Protein AF-B4INC6-F1 (afdb_monomer_lite)

Structure (mmCIF, N/CA/C/O backbone):
data_AF-B4INC6-F1
#
_entry.id   AF-B4INC6-F1
#
loop_
_atom_site.group_PDB
_atom_site.id
_atom_site.type_symbol
_atom_site.label_atom_id
_atom_site.label_alt_id
_atom_site.label_comp_id
_atom_site.label_asym_id
_atom_site.label_entity_id
_atom_site.label_seq_id
_atom_site.pdbx_PDB_ins_code
_atom_site.Cartn_x
_atom_site.Cartn_y
_atom_site.Cartn_z
_atom_site.occupancy
_atom_site.B_iso_or_equiv
_atom_site.auth_seq_id
_atom_site.auth_comp_id
_atom_site.auth_asym_id
_atom_site.auth_atom_id
_atom_site.pdbx_PDB_model_num
ATOM 1 N N . CYS A 1 1 ? 20.886 33.673 -67.439 1.00 58.91 1 CYS A N 1
ATOM 2 C CA . CYS A 1 1 ? 21.277 33.627 -66.012 1.00 58.91 1 CYS A CA 1
ATOM 3 C C . CYS A 1 1 ? 20.448 32.618 -65.211 1.00 58.91 1 CYS A C 1
ATOM 5 O O . CYS A 1 1 ? 21.053 31.778 -64.566 1.00 58.91 1 CYS A O 1
ATOM 7 N N . SER A 1 2 ? 19.120 32.575 -65.378 1.00 68.56 2 SER A N 1
ATOM 8 C CA . SER A 1 2 ? 18.199 31.688 -64.634 1.00 68.56 2 SER A CA 1
ATOM 9 C C . SER A 1 2 ? 18.544 30.181 -64.602 1.00 68.56 2 SER A C 1
ATOM 11 O O . SER A 1 2 ? 18.491 29.571 -63.541 1.00 68.56 2 SER A O 1
ATOM 13 N N . ASN A 1 3 ? 18.991 29.566 -65.707 1.00 75.12 3 ASN A N 1
ATOM 14 C CA . ASN A 1 3 ? 19.338 28.129 -65.701 1.00 75.12 3 ASN A CA 1
ATOM 15 C C . ASN A 1 3 ? 20.526 27.775 -64.790 1.00 75.12 3 ASN A C 1
ATOM 17 O O . ASN A 1 3 ? 20.524 26.707 -64.193 1.00 75.12 3 ASN A O 1
ATOM 21 N N . LYS A 1 4 ? 21.521 28.665 -64.657 1.00 85.75 4 LYS A N 1
ATOM 22 C CA . LYS A 1 4 ? 22.684 28.435 -63.778 1.00 85.75 4 LYS A CA 1
ATOM 23 C C . LYS A 1 4 ? 22.313 28.561 -62.297 1.00 85.75 4 LYS A C 1
ATOM 25 O O . LYS A 1 4 ? 22.872 27.871 -61.451 1.00 85.75 4 LYS A O 1
ATOM 30 N N . GLU A 1 5 ? 21.363 29.439 -61.989 1.00 88.06 5 GLU A N 1
ATOM 31 C CA . GLU A 1 5 ? 20.831 29.622 -60.635 1.00 88.06 5 GLU A CA 1
ATOM 32 C C . GLU A 1 5 ? 19.992 28.409 -60.209 1.00 88.06 5 GLU A C 1
ATOM 34 O O . GLU A 1 5 ? 20.146 27.918 -59.093 1.00 88.06 5 GLU A O 1
ATOM 39 N N . LEU A 1 6 ? 19.175 27.866 -61.119 1.00 85.38 6 LEU A N 1
ATOM 40 C CA . LEU A 1 6 ? 18.397 26.648 -60.874 1.00 85.38 6 LEU A CA 1
ATOM 41 C C . LEU A 1 6 ? 19.292 25.424 -60.640 1.00 85.38 6 LEU A C 1
ATOM 43 O O . LEU A 1 6 ? 19.048 24.671 -59.701 1.00 85.38 6 LEU A O 1
ATOM 47 N N . THR A 1 7 ? 20.348 25.237 -61.440 1.00 88.19 7 THR A N 1
ATOM 48 C CA . THR A 1 7 ? 21.293 24.124 -61.242 1.00 88.19 7 THR A CA 1
ATOM 49 C C . THR A 1 7 ? 22.042 24.240 -59.918 1.00 88.19 7 THR A C 1
ATOM 51 O O . THR A 1 7 ? 22.143 23.253 -59.196 1.00 88.19 7 THR A O 1
ATOM 54 N N . SER A 1 8 ? 22.477 25.450 -59.550 1.00 91.88 8 SER A N 1
ATOM 55 C CA . SER A 1 8 ? 23.125 25.710 -58.257 1.00 91.88 8 SER A CA 1
ATOM 56 C C . SER A 1 8 ? 22.198 25.372 -57.081 1.00 91.88 8 SER A C 1
ATOM 58 O O . SER A 1 8 ? 22.602 24.706 -56.129 1.00 91.88 8 SER A O 1
ATOM 60 N N . LYS A 1 9 ? 20.910 25.733 -57.177 1.00 92.19 9 LYS A N 1
ATOM 61 C CA . LYS A 1 9 ? 19.930 25.411 -56.131 1.00 92.19 9 LYS A CA 1
ATOM 62 C C . LYS A 1 9 ? 19.644 23.912 -56.023 1.00 92.19 9 LYS A C 1
ATOM 64 O O . LYS A 1 9 ? 19.460 23.405 -54.918 1.00 92.19 9 LYS A O 1
ATOM 69 N N . ILE A 1 10 ? 19.624 23.194 -57.147 1.00 90.38 10 ILE A N 1
ATOM 70 C CA . ILE A 1 10 ? 19.482 21.731 -57.170 1.00 90.38 10 ILE A CA 1
ATOM 71 C C . ILE A 1 10 ? 20.681 21.063 -56.488 1.00 90.38 10 ILE A C 1
ATOM 73 O O . ILE A 1 10 ? 20.496 20.139 -55.698 1.00 90.38 10 ILE A O 1
ATOM 77 N N . GLU A 1 11 ? 21.900 21.529 -56.758 1.00 92.50 11 GLU A N 1
ATOM 78 C CA . GLU A 1 11 ? 23.115 21.019 -56.113 1.00 92.50 11 GLU A CA 1
ATOM 79 C C . GLU A 1 11 ? 23.108 21.276 -54.603 1.00 92.50 11 GLU A C 1
ATOM 81 O O . GLU A 1 11 ? 23.359 20.352 -53.832 1.00 92.50 11 GLU A O 1
ATOM 86 N N . GLU A 1 12 ? 22.729 22.480 -54.172 1.00 92.88 12 GLU A N 1
ATOM 87 C CA . GLU A 1 12 ? 22.600 22.831 -52.753 1.00 92.88 12 GLU A CA 1
ATOM 88 C C . GLU A 1 12 ? 21.587 21.925 -52.030 1.00 92.88 12 GLU A C 1
ATOM 90 O O . GLU A 1 12 ? 21.908 21.321 -51.005 1.00 92.88 12 GLU A O 1
ATOM 95 N N . ILE A 1 13 ? 20.394 21.740 -52.609 1.00 91.06 13 ILE A N 1
ATOM 96 C CA . ILE A 1 13 ? 19.353 20.855 -52.062 1.00 91.06 13 ILE A CA 1
ATOM 97 C C . ILE A 1 13 ? 19.823 19.396 -52.034 1.00 91.06 13 ILE A C 1
ATOM 99 O O . ILE A 1 13 ? 19.497 18.655 -51.106 1.00 91.06 13 ILE A O 1
ATOM 103 N N . ASN A 1 14 ? 20.584 18.949 -53.033 1.00 92.69 14 ASN A N 1
ATOM 104 C CA . ASN A 1 14 ? 21.133 17.595 -53.046 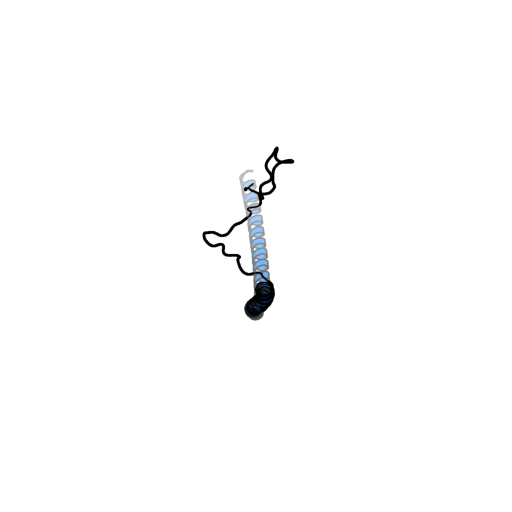1.00 92.69 14 ASN A CA 1
ATOM 105 C C . ASN A 1 14 ? 22.169 17.401 -51.933 1.00 92.69 14 ASN A C 1
ATOM 107 O O . ASN A 1 14 ? 22.128 16.386 -51.235 1.00 92.69 14 ASN A O 1
ATOM 111 N N . VAL A 1 15 ? 23.049 18.379 -51.710 1.00 94.75 15 VAL A N 1
ATOM 112 C CA . VAL A 1 15 ? 24.023 18.353 -50.610 1.00 94.75 15 VAL A CA 1
ATOM 113 C C . VAL A 1 15 ? 23.311 18.338 -49.256 1.00 94.75 15 VAL A C 1
ATOM 115 O O . VAL A 1 15 ? 23.629 17.504 -48.403 1.00 94.75 15 VAL A O 1
ATOM 118 N N . GLU A 1 16 ? 22.290 19.170 -49.070 1.00 93.94 16 GLU A N 1
ATOM 119 C CA . GLU A 1 16 ? 21.482 19.174 -47.848 1.00 93.94 16 GLU A CA 1
ATOM 120 C C . GLU A 1 16 ? 20.772 17.826 -47.641 1.00 93.94 16 GLU A C 1
ATOM 122 O O . GLU A 1 16 ? 20.857 17.233 -46.566 1.00 93.94 16 GLU A O 1
ATOM 127 N N . ASN A 1 17 ? 20.173 17.257 -48.690 1.00 92.00 17 ASN A N 1
ATOM 128 C CA . ASN A 1 17 ? 19.540 15.938 -48.631 1.00 92.00 17 ASN A CA 1
ATOM 129 C C . ASN A 1 17 ? 20.525 14.819 -48.274 1.00 92.00 17 ASN A C 1
ATOM 131 O O . ASN A 1 17 ? 20.181 13.911 -47.511 1.00 92.00 17 ASN A O 1
ATOM 135 N N . THR A 1 18 ? 21.749 14.852 -48.806 1.00 92.38 18 THR A N 1
ATOM 136 C CA . THR A 1 18 ? 22.782 13.882 -48.411 1.00 92.38 18 THR A CA 1
ATOM 137 C C . THR A 1 18 ? 23.169 14.055 -46.945 1.00 92.38 18 THR A C 1
ATOM 139 O O . THR A 1 18 ? 23.247 13.065 -46.216 1.00 92.38 18 THR A O 1
ATOM 142 N N . SER A 1 19 ? 23.300 15.296 -46.478 1.00 93.31 19 SER A N 1
ATOM 143 C CA . SER A 1 19 ? 23.628 15.618 -45.087 1.00 93.31 19 SER A CA 1
ATOM 144 C C . SER A 1 19 ? 22.537 15.122 -44.134 1.00 93.31 19 SER A C 1
ATOM 146 O O . SER A 1 19 ? 22.829 14.336 -43.229 1.00 93.31 19 SER A O 1
ATOM 148 N N . LEU A 1 20 ? 21.268 15.428 -44.415 1.00 94.06 20 LEU A N 1
ATOM 149 C CA . LEU A 1 20 ? 20.111 14.953 -43.649 1.00 94.06 20 LEU A CA 1
ATOM 150 C C . LEU A 1 20 ? 20.024 13.421 -43.601 1.00 94.06 20 LEU A C 1
ATOM 152 O O . LEU A 1 20 ? 19.730 12.844 -42.553 1.00 94.06 20 LEU A O 1
ATOM 156 N N . ARG A 1 21 ? 20.338 12.729 -44.705 1.00 94.12 21 ARG A N 1
ATOM 157 C CA . ARG A 1 21 ? 20.411 11.257 -44.726 1.00 94.12 21 ARG A CA 1
ATOM 158 C C . ARG A 1 21 ? 21.496 10.728 -43.790 1.00 94.12 21 ARG A C 1
ATOM 160 O O . ARG A 1 21 ? 21.246 9.763 -43.068 1.00 94.12 21 ARG A O 1
ATOM 167 N N . THR A 1 22 ? 22.680 11.345 -43.767 1.00 94.69 22 THR A N 1
ATOM 168 C CA . THR A 1 22 ? 23.755 10.921 -42.851 1.00 94.69 22 THR A CA 1
ATOM 169 C C . THR A 1 22 ? 23.395 11.168 -41.389 1.00 94.69 22 THR A C 1
ATOM 171 O O . THR A 1 22 ? 23.660 10.319 -40.537 1.00 94.69 22 THR A O 1
ATOM 174 N N . GLU A 1 23 ? 22.736 12.285 -41.082 1.00 94.75 23 GLU A N 1
ATOM 175 C CA . GLU A 1 23 ? 22.252 12.567 -39.734 1.00 94.75 23 GLU A CA 1
ATOM 176 C C . GLU A 1 23 ? 21.185 11.565 -39.306 1.00 94.75 23 GLU A C 1
ATOM 178 O O . GLU A 1 23 ? 21.303 10.980 -38.230 1.00 94.75 23 GLU A O 1
ATOM 183 N N . ALA A 1 24 ? 20.197 11.278 -40.156 1.00 93.38 24 ALA A N 1
ATOM 184 C CA . ALA A 1 24 ? 19.174 10.271 -39.878 1.00 93.38 24 ALA A CA 1
ATOM 185 C C . ALA A 1 24 ? 19.783 8.892 -39.558 1.00 93.38 24 ALA A C 1
ATOM 187 O O . ALA A 1 24 ? 19.305 8.192 -38.660 1.00 93.38 24 ALA A O 1
ATOM 188 N N . ILE A 1 25 ? 20.873 8.514 -40.237 1.00 96.31 25 ILE A N 1
ATOM 189 C CA . ILE A 1 25 ? 21.627 7.290 -39.933 1.00 96.31 25 ILE A CA 1
ATOM 190 C C . ILE A 1 25 ? 22.264 7.368 -38.538 1.00 96.31 25 ILE A C 1
ATOM 192 O O . ILE A 1 25 ? 22.127 6.420 -37.763 1.00 96.31 25 ILE A O 1
ATOM 196 N N . LYS A 1 26 ? 22.897 8.491 -38.172 1.00 97.19 26 LYS A N 1
ATOM 197 C CA . LYS A 1 26 ? 23.489 8.690 -36.833 1.00 97.19 26 LYS A CA 1
ATOM 198 C C . LYS A 1 26 ? 22.434 8.627 -35.727 1.00 97.19 26 LYS A C 1
ATOM 200 O O . LYS A 1 26 ? 22.641 7.950 -34.718 1.00 97.19 26 LYS A O 1
ATOM 205 N N . TRP A 1 27 ? 21.287 9.282 -35.919 1.00 95.81 27 TRP A N 1
ATOM 206 C CA . TRP A 1 27 ? 20.164 9.232 -34.979 1.00 95.81 27 TRP A CA 1
ATOM 207 C C . TRP A 1 27 ? 19.651 7.802 -34.797 1.00 95.81 27 TRP A C 1
ATOM 209 O O . TRP A 1 27 ? 19.462 7.354 -33.665 1.00 95.81 27 TRP A O 1
ATOM 219 N N . ARG A 1 28 ? 19.514 7.048 -35.895 1.00 95.81 28 ARG A N 1
ATOM 220 C CA . ARG A 1 28 ? 19.105 5.638 -35.861 1.00 95.81 28 ARG A CA 1
ATOM 221 C C . ARG A 1 28 ? 20.119 4.756 -35.128 1.00 95.81 28 ARG A C 1
ATOM 223 O O . ARG A 1 28 ? 19.730 3.960 -34.280 1.00 95.81 28 ARG A O 1
ATOM 230 N N . GLN A 1 29 ? 21.410 4.915 -35.407 1.00 94.25 29 GLN A N 1
ATOM 231 C CA . GLN A 1 29 ? 22.474 4.173 -34.720 1.00 94.25 29 GLN A CA 1
ATOM 232 C C . GLN A 1 29 ? 22.482 4.456 -33.214 1.00 94.25 29 GLN A C 1
ATOM 234 O O . GLN A 1 29 ? 22.574 3.527 -32.412 1.00 94.25 29 GLN A O 1
ATOM 239 N N . ARG A 1 30 ? 22.3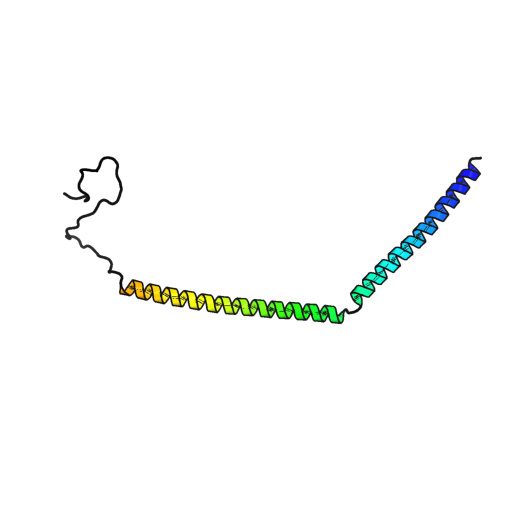21 5.725 -32.816 1.00 95.12 30 ARG A N 1
ATOM 240 C CA . ARG A 1 30 ? 22.241 6.118 -31.405 1.00 95.12 30 ARG A CA 1
ATOM 241 C C . ARG A 1 30 ? 21.023 5.511 -30.709 1.00 95.12 30 ARG A C 1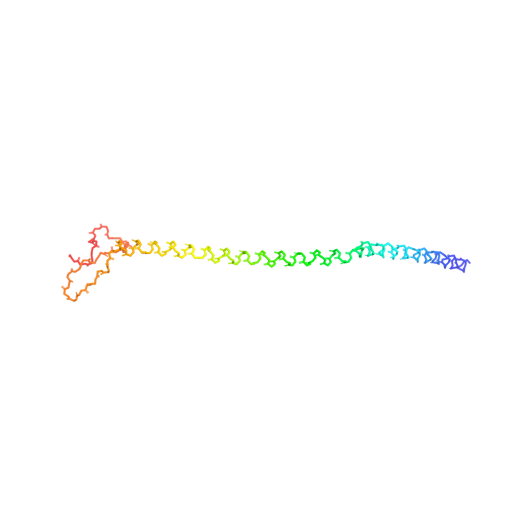
ATOM 243 O O . ARG A 1 30 ? 21.158 5.021 -29.591 1.00 95.12 30 ARG A O 1
ATOM 250 N N . ALA A 1 31 ? 19.861 5.521 -31.360 1.00 90.50 31 ALA A N 1
ATOM 251 C CA . ALA A 1 31 ? 18.648 4.903 -30.830 1.00 90.50 31 ALA A CA 1
ATOM 252 C C . ALA A 1 31 ? 18.831 3.391 -30.624 1.00 90.50 31 ALA A C 1
ATOM 254 O O . ALA A 1 31 ? 18.570 2.886 -29.533 1.00 90.50 31 ALA A O 1
ATOM 255 N N . ASN A 1 32 ? 19.374 2.691 -31.623 1.00 91.25 32 ASN A N 1
ATOM 256 C CA . ASN A 1 32 ? 19.645 1.257 -31.525 1.00 91.25 32 ASN A CA 1
ATOM 257 C C . ASN A 1 32 ? 20.630 0.942 -30.388 1.00 91.25 32 ASN A C 1
ATOM 259 O O . ASN A 1 32 ? 20.382 0.043 -29.593 1.00 91.25 32 ASN A O 1
ATOM 263 N N . ALA A 1 33 ? 21.704 1.725 -30.236 1.00 88.06 33 ALA A N 1
ATOM 264 C CA . ALA A 1 33 ? 22.675 1.526 -29.159 1.00 88.06 33 ALA A CA 1
ATOM 265 C C . ALA A 1 33 ? 22.063 1.683 -27.752 1.00 88.06 33 ALA A C 1
ATOM 267 O O . ALA A 1 33 ? 22.469 0.988 -26.818 1.00 88.06 33 ALA A O 1
ATOM 268 N N . LEU A 1 34 ? 21.088 2.584 -27.584 1.00 84.06 34 LEU A N 1
ATOM 269 C CA . LEU A 1 34 ? 20.373 2.760 -26.317 1.00 84.06 34 LEU A CA 1
ATOM 270 C C . LEU A 1 34 ? 19.443 1.580 -26.020 1.00 84.06 34 LEU A C 1
ATOM 272 O O . LEU A 1 34 ? 19.424 1.104 -24.884 1.00 84.06 34 LEU A O 1
ATOM 276 N N . VAL A 1 35 ? 18.726 1.087 -27.033 1.00 83.06 35 VAL A N 1
ATOM 277 C CA . VAL A 1 35 ? 17.858 -0.095 -26.916 1.00 83.06 35 VAL A CA 1
ATOM 278 C C . VAL A 1 35 ? 18.677 -1.328 -26.538 1.00 83.06 35 VAL A C 1
ATOM 280 O O . VAL A 1 35 ? 18.362 -1.983 -25.550 1.00 83.06 35 VAL A O 1
ATOM 283 N N . GLU A 1 36 ? 19.788 -1.587 -27.227 1.00 81.06 36 GLU A N 1
ATOM 284 C CA . GLU A 1 36 ? 20.692 -2.702 -26.910 1.00 81.06 36 GLU A CA 1
ATOM 285 C C . GLU A 1 36 ? 21.313 -2.579 -25.510 1.00 81.06 36 GLU A C 1
ATOM 287 O O . GLU A 1 36 ? 21.497 -3.569 -24.803 1.00 81.06 36 GLU A O 1
ATOM 292 N N . LYS A 1 37 ? 21.612 -1.355 -25.050 1.00 77.12 37 LYS A N 1
ATOM 293 C CA . LYS A 1 37 ? 22.088 -1.125 -23.678 1.00 77.12 37 LYS A CA 1
ATOM 294 C C . LYS A 1 37 ? 21.010 -1.441 -22.635 1.00 77.12 37 LYS A C 1
ATOM 296 O O . LYS A 1 37 ? 21.347 -2.014 -21.603 1.00 77.12 37 LYS A O 1
ATOM 301 N N . GLY A 1 38 ? 19.750 -1.091 -22.896 1.00 71.19 38 GLY A N 1
ATOM 302 C CA . GLY A 1 38 ? 18.612 -1.446 -22.038 1.00 71.19 38 GLY A CA 1
ATOM 303 C C . GLY A 1 38 ? 18.293 -2.944 -22.059 1.00 71.19 38 GLY A C 1
ATOM 304 O O . GLY A 1 38 ? 17.986 -3.525 -21.022 1.00 71.19 38 GLY A O 1
ATOM 305 N N . ASN A 1 39 ? 18.464 -3.584 -23.216 1.00 75.38 39 ASN A N 1
ATOM 306 C CA . ASN A 1 39 ? 18.249 -5.016 -23.423 1.00 75.38 39 ASN A CA 1
ATOM 307 C C . ASN A 1 39 ? 19.434 -5.888 -22.998 1.00 75.38 39 ASN A C 1
ATOM 309 O O . ASN A 1 39 ? 19.353 -7.103 -23.121 1.00 75.38 39 ASN A O 1
ATOM 313 N N . ARG A 1 40 ? 20.532 -5.307 -22.498 1.00 73.44 40 ARG A N 1
ATOM 314 C CA . ARG A 1 40 ? 21.781 -6.030 -22.213 1.00 73.44 40 ARG A CA 1
ATOM 315 C C . ARG A 1 40 ? 21.622 -7.137 -21.165 1.00 73.44 40 ARG A C 1
ATOM 317 O O . ARG A 1 40 ? 22.405 -8.081 -21.159 1.00 73.44 40 ARG A O 1
ATOM 324 N N . HIS A 1 41 ? 20.603 -7.045 -20.310 1.00 77.06 41 HIS A N 1
ATOM 325 C CA . HIS A 1 41 ? 20.310 -8.066 -19.306 1.00 77.06 41 HIS A CA 1
ATOM 326 C C . HIS A 1 41 ? 18.801 -8.347 -19.197 1.00 77.06 41 HIS A C 1
ATOM 328 O O . HIS A 1 41 ? 18.164 -7.991 -18.202 1.00 77.06 41 HIS A O 1
ATOM 334 N N . PRO A 1 42 ? 18.205 -9.003 -20.205 1.00 81.75 42 PRO A N 1
ATOM 335 C CA . PRO A 1 42 ? 16.772 -9.277 -20.213 1.00 81.75 42 PRO A CA 1
ATOM 336 C C . PRO A 1 42 ? 16.397 -10.274 -19.106 1.00 81.75 42 PRO A C 1
ATOM 338 O O . PRO A 1 42 ? 15.330 -10.167 -18.508 1.00 81.75 42 PRO A O 1
ATOM 341 N N . GLU A 1 43 ? 17.305 -11.194 -18.773 1.00 85.31 43 GLU A N 1
ATOM 342 C CA . GLU A 1 43 ? 17.132 -12.147 -17.675 1.00 85.31 43 GLU A CA 1
ATOM 343 C C . GLU A 1 43 ? 17.249 -11.486 -16.293 1.00 85.31 43 GLU A C 1
ATOM 345 O O . GLU A 1 43 ? 16.461 -11.799 -15.405 1.00 85.31 43 GLU A O 1
ATOM 350 N N . GLU A 1 44 ? 18.148 -10.509 -16.113 1.00 86.06 44 GLU A N 1
ATOM 351 C CA . GLU A 1 44 ? 18.195 -9.699 -14.880 1.00 86.06 44 GLU A CA 1
ATOM 352 C C . GLU A 1 44 ? 16.892 -8.914 -14.701 1.00 86.06 44 GLU A C 1
ATOM 354 O O . GLU A 1 44 ? 16.326 -8.898 -13.610 1.00 86.06 44 GLU A O 1
ATOM 359 N N . PHE A 1 45 ? 16.372 -8.305 -15.772 1.00 85.06 45 PHE A N 1
ATOM 360 C CA . PHE A 1 45 ? 15.103 -7.584 -15.715 1.00 85.06 45 PHE A CA 1
ATOM 361 C C . PHE A 1 45 ? 13.941 -8.509 -15.335 1.00 85.06 45 PHE A C 1
ATOM 363 O O . PHE A 1 45 ? 13.166 -8.179 -14.438 1.00 85.06 45 PHE A O 1
ATOM 370 N N . LYS A 1 46 ? 13.842 -9.692 -15.958 1.00 88.88 46 LYS A N 1
ATOM 371 C CA . LYS A 1 46 ? 12.846 -10.710 -15.584 1.00 88.88 46 LYS A CA 1
ATOM 372 C C . LYS A 1 46 ? 12.996 -11.136 -14.122 1.00 88.88 46 LYS A C 1
ATOM 374 O O . LYS A 1 46 ? 11.993 -11.199 -13.414 1.00 88.88 46 LYS A O 1
ATOM 379 N N . ARG A 1 47 ? 14.228 -11.371 -13.649 1.00 92.50 47 ARG A N 1
ATOM 380 C CA . ARG A 1 47 ? 14.508 -11.720 -12.246 1.00 92.50 47 ARG A CA 1
ATOM 381 C C . ARG A 1 47 ? 14.017 -10.630 -11.294 1.00 92.50 47 ARG A C 1
ATOM 383 O O . ARG A 1 47 ? 13.300 -10.940 -10.349 1.00 92.50 47 ARG A O 1
ATOM 390 N N . LEU A 1 48 ? 14.336 -9.367 -11.577 1.00 91.38 48 LEU A N 1
ATOM 391 C CA . LEU A 1 48 ? 13.903 -8.222 -10.770 1.00 91.38 48 LEU A CA 1
ATOM 392 C C . LEU A 1 48 ? 12.377 -8.053 -10.762 1.00 91.38 48 LEU A C 1
ATOM 394 O O . LEU A 1 48 ? 11.806 -7.706 -9.730 1.00 91.38 48 LEU A O 1
ATOM 398 N N . GLN A 1 49 ? 11.692 -8.317 -11.880 1.00 92.06 49 GLN A N 1
ATOM 399 C CA . GLN A 1 49 ? 10.225 -8.296 -11.913 1.00 92.06 49 GLN A CA 1
ATOM 400 C C . GLN A 1 49 ? 9.621 -9.404 -11.046 1.00 92.06 49 GLN A C 1
ATOM 402 O O . GLN A 1 49 ? 8.731 -9.125 -10.243 1.00 92.06 49 GLN A O 1
ATOM 407 N N . LEU A 1 50 ? 10.133 -10.633 -11.152 1.00 96.00 50 LEU A N 1
ATOM 408 C CA . LEU A 1 50 ? 9.679 -11.758 -10.330 1.00 96.00 50 LEU A CA 1
ATOM 409 C C . LEU A 1 50 ? 9.920 -11.502 -8.839 1.00 96.00 50 LEU A C 1
ATOM 411 O O . LEU A 1 50 ? 9.038 -11.753 -8.018 1.00 96.00 50 LEU A O 1
ATOM 415 N N . GLU A 1 51 ? 11.083 -10.955 -8.487 1.00 96.81 51 GLU A N 1
ATOM 416 C CA . GLU A 1 51 ? 11.404 -10.566 -7.115 1.00 96.81 51 GLU A CA 1
ATOM 417 C C . GLU A 1 51 ? 10.442 -9.484 -6.606 1.00 96.81 51 GLU A C 1
ATOM 419 O O . GLU A 1 51 ? 9.868 -9.622 -5.523 1.00 96.81 51 GLU A O 1
ATOM 424 N N . ARG A 1 52 ? 10.168 -8.453 -7.415 1.00 97.56 52 ARG A N 1
ATOM 425 C CA . ARG A 1 52 ? 9.187 -7.409 -7.086 1.00 97.56 52 ARG A CA 1
ATOM 426 C C . ARG A 1 52 ? 7.796 -7.992 -6.840 1.00 97.56 52 ARG A C 1
ATOM 428 O O . ARG A 1 52 ? 7.140 -7.625 -5.866 1.00 97.56 52 ARG A O 1
ATOM 435 N N . GLU A 1 53 ? 7.330 -8.886 -7.707 1.00 97.88 53 GLU A N 1
ATOM 436 C CA . GLU A 1 53 ? 6.029 -9.546 -7.558 1.00 97.88 53 GLU A CA 1
ATOM 437 C C . GLU A 1 53 ? 5.970 -10.432 -6.311 1.00 97.88 53 GLU A C 1
ATOM 439 O O . GLU A 1 53 ? 4.969 -10.424 -5.590 1.00 97.88 53 GLU A O 1
ATOM 444 N N . HIS A 1 54 ? 7.041 -11.172 -6.026 1.00 97.62 54 HIS A N 1
ATOM 445 C CA . HIS A 1 54 ? 7.149 -11.995 -4.828 1.00 97.62 54 HIS A CA 1
ATOM 446 C C . HIS A 1 54 ? 7.086 -11.144 -3.552 1.00 97.62 54 HIS A C 1
ATOM 448 O O . HIS A 1 54 ? 6.275 -11.419 -2.662 1.00 97.62 54 HIS A O 1
ATOM 454 N N . LEU A 1 55 ? 7.861 -10.057 -3.493 1.00 97.50 55 LEU A N 1
ATOM 455 C CA . LEU A 1 55 ? 7.846 -9.110 -2.377 1.00 97.50 55 LEU A CA 1
ATOM 456 C C . LEU A 1 55 ? 6.471 -8.450 -2.205 1.00 97.50 55 LEU A C 1
ATOM 458 O O . LEU A 1 55 ? 5.985 -8.321 -1.080 1.00 97.50 55 LEU A O 1
ATOM 462 N N . ALA A 1 56 ? 5.795 -8.088 -3.300 1.00 97.69 56 ALA A N 1
ATOM 463 C CA . ALA A 1 56 ? 4.447 -7.523 -3.251 1.00 97.69 56 ALA A CA 1
ATOM 464 C C . ALA A 1 56 ? 3.416 -8.513 -2.678 1.00 97.69 56 ALA A C 1
ATOM 466 O O . ALA A 1 56 ? 2.558 -8.125 -1.873 1.00 97.69 56 ALA A O 1
ATOM 467 N N . LYS A 1 57 ? 3.518 -9.800 -3.038 1.00 97.62 57 LYS A N 1
ATOM 468 C CA . LYS A 1 57 ? 2.679 -10.872 -2.476 1.00 97.62 57 LYS A CA 1
ATOM 469 C C . LYS A 1 57 ? 2.934 -11.045 -0.979 1.00 97.62 57 LYS A C 1
ATOM 471 O O . LYS A 1 57 ? 1.978 -11.030 -0.204 1.00 97.62 57 LYS A O 1
ATOM 476 N N . LEU A 1 58 ? 4.200 -11.122 -0.562 1.00 97.75 58 LEU A N 1
ATOM 477 C CA . LEU A 1 58 ? 4.582 -11.227 0.852 1.00 97.75 58 LEU A CA 1
ATOM 478 C C . LEU A 1 58 ? 4.079 -10.039 1.678 1.00 97.75 58 LEU A C 1
ATOM 480 O O . LEU A 1 58 ? 3.495 -10.226 2.745 1.00 97.75 58 LEU A O 1
ATOM 484 N N . LEU A 1 59 ? 4.251 -8.816 1.173 1.00 97.19 59 LEU A N 1
ATOM 485 C CA . LEU A 1 59 ? 3.772 -7.611 1.845 1.00 97.19 59 LEU A CA 1
ATOM 486 C C . LEU A 1 59 ? 2.247 -7.629 2.003 1.00 97.19 59 LEU A C 1
ATOM 488 O O . LEU A 1 59 ? 1.719 -7.269 3.056 1.00 97.19 59 LEU A O 1
ATOM 492 N N . THR A 1 60 ? 1.530 -8.061 0.967 1.00 97.00 60 THR A N 1
ATOM 493 C CA . THR A 1 60 ? 0.067 -8.157 0.998 1.00 97.00 60 THR A CA 1
ATOM 494 C C . THR A 1 60 ? -0.404 -9.185 2.026 1.00 97.00 60 THR A C 1
ATOM 496 O O . THR A 1 60 ? -1.313 -8.880 2.804 1.00 97.00 60 THR A O 1
ATOM 499 N N . ALA A 1 61 ? 0.247 -10.350 2.083 1.00 97.44 61 ALA A N 1
ATOM 500 C CA . ALA A 1 61 ? -0.026 -11.392 3.070 1.00 97.44 61 ALA A CA 1
ATOM 501 C C . ALA A 1 61 ? 0.218 -10.894 4.504 1.00 97.44 61 ALA A C 1
ATOM 503 O O . ALA A 1 61 ? -0.709 -10.908 5.314 1.00 97.44 61 ALA A O 1
ATOM 504 N N . LYS A 1 62 ? 1.396 -10.317 4.789 1.00 97.62 62 LYS A N 1
ATOM 505 C CA . LYS A 1 62 ? 1.704 -9.756 6.117 1.00 97.62 62 LYS A CA 1
ATOM 506 C C . LYS A 1 62 ? 0.722 -8.666 6.541 1.00 97.62 62 LYS A C 1
ATOM 508 O O . LYS A 1 62 ? 0.300 -8.616 7.693 1.00 97.62 62 LYS A O 1
ATOM 513 N N . ARG A 1 63 ? 0.303 -7.793 5.617 1.00 97.69 63 ARG A N 1
ATOM 514 C CA . ARG A 1 63 ? -0.727 -6.779 5.909 1.00 97.69 63 ARG A CA 1
ATOM 515 C C . ARG A 1 63 ? -2.078 -7.410 6.242 1.00 97.69 63 ARG A C 1
ATOM 517 O O . ARG A 1 63 ? -2.820 -6.845 7.043 1.00 97.69 63 ARG A O 1
ATOM 524 N N . ALA A 1 64 ? -2.440 -8.525 5.611 1.00 97.44 64 ALA A N 1
ATOM 525 C CA . ALA A 1 64 ? -3.683 -9.231 5.905 1.00 97.44 64 ALA A CA 1
ATOM 526 C C . ALA A 1 64 ? -3.648 -9.895 7.290 1.00 97.44 64 ALA A C 1
ATOM 528 O O . ALA A 1 64 ? -4.605 -9.739 8.048 1.00 97.44 64 ALA A O 1
ATOM 529 N N . GLU A 1 65 ? -2.540 -10.550 7.636 1.00 97.75 65 GLU A N 1
ATOM 530 C CA . GLU A 1 65 ? -2.310 -11.140 8.961 1.00 97.75 65 GLU A CA 1
ATOM 531 C C . GLU A 1 65 ? -2.378 -10.077 10.059 1.00 97.75 65 GLU A C 1
ATOM 533 O O . GLU A 1 65 ? -3.203 -10.186 10.966 1.00 97.75 65 GLU A O 1
ATOM 538 N N . LEU A 1 66 ? -1.635 -8.977 9.903 1.00 97.81 66 LEU A N 1
ATOM 539 C CA . LEU A 1 66 ? -1.639 -7.876 10.866 1.00 97.81 66 LEU A CA 1
ATOM 540 C C . LEU A 1 66 ? -3.044 -7.291 11.069 1.00 97.81 66 LEU A C 1
ATOM 542 O O . LEU A 1 66 ? -3.459 -7.023 12.192 1.00 97.81 66 LEU A O 1
ATOM 546 N N . ARG A 1 67 ? -3.823 -7.116 9.992 1.00 97.69 67 ARG A N 1
ATOM 547 C CA . ARG A 1 67 ? -5.215 -6.644 10.108 1.00 97.69 67 ARG A CA 1
ATOM 548 C C . ARG A 1 67 ? -6.093 -7.620 10.887 1.00 97.69 67 ARG A C 1
ATOM 550 O O . ARG A 1 67 ? -6.955 -7.172 11.643 1.00 97.69 67 ARG A O 1
ATOM 557 N N . LYS A 1 68 ? -5.900 -8.928 10.702 1.00 97.88 68 LYS A N 1
ATOM 558 C CA . LYS A 1 68 ? -6.637 -9.960 11.439 1.00 97.88 68 LYS A CA 1
ATOM 559 C C . LYS A 1 68 ? -6.290 -9.903 12.925 1.00 97.88 68 LYS A C 1
ATOM 561 O O . LYS A 1 68 ? -7.206 -9.860 13.741 1.00 97.88 68 LYS A O 1
ATOM 566 N N . GLU A 1 69 ? -5.007 -9.821 13.260 1.00 97.56 69 GLU A N 1
ATOM 567 C CA . GLU A 1 69 ? -4.536 -9.705 14.643 1.00 97.56 69 GLU A CA 1
ATOM 568 C C . GLU A 1 69 ? -5.051 -8.432 15.316 1.00 97.56 69 GLU A C 1
ATOM 570 O O . GLU A 1 69 ? -5.623 -8.484 16.403 1.00 97.56 69 GLU A O 1
ATOM 575 N N . VAL A 1 70 ? -4.922 -7.275 14.667 1.00 97.81 70 VAL A N 1
ATOM 576 C CA . VAL A 1 70 ? -5.425 -6.007 15.215 1.00 97.81 70 VAL A CA 1
ATOM 577 C C . VAL A 1 70 ? -6.935 -6.082 15.447 1.00 97.81 70 VAL A C 1
ATOM 579 O O . VAL A 1 70 ? -7.419 -5.674 16.504 1.00 97.81 70 VAL A O 1
ATOM 582 N N . LYS A 1 71 ? -7.689 -6.666 14.506 1.00 98.12 71 LYS A N 1
ATOM 583 C CA . LYS A 1 71 ? -9.135 -6.867 14.660 1.00 98.12 71 LYS A CA 1
ATOM 584 C C . LYS A 1 71 ? -9.458 -7.724 15.884 1.00 98.12 71 LYS A C 1
ATOM 586 O O . LYS A 1 71 ? -10.336 -7.340 16.655 1.00 98.12 71 LYS A O 1
ATOM 591 N N . THR A 1 72 ? -8.761 -8.843 16.091 1.00 97.75 72 THR A N 1
ATOM 592 C CA . THR A 1 72 ? -9.008 -9.705 17.257 1.00 97.75 72 THR A CA 1
ATOM 593 C C . THR A 1 72 ? -8.674 -8.997 18.566 1.00 97.75 72 THR A C 1
ATOM 595 O O . THR A 1 72 ? -9.450 -9.088 19.512 1.00 97.75 72 THR A O 1
ATOM 598 N N . HIS A 1 73 ? -7.580 -8.233 18.620 1.00 97.44 73 HIS A N 1
ATOM 599 C CA . HIS A 1 73 ? -7.200 -7.480 19.820 1.00 97.44 73 HIS A CA 1
ATOM 600 C C . HIS A 1 73 ? -8.220 -6.389 20.165 1.00 97.44 73 HIS A C 1
ATOM 602 O O . HIS A 1 73 ? -8.625 -6.266 21.321 1.00 97.44 73 HIS A O 1
ATOM 608 N N . ILE A 1 74 ? -8.692 -5.635 19.166 1.00 97.56 74 ILE A N 1
ATOM 609 C CA . ILE A 1 74 ? -9.736 -4.621 19.365 1.00 97.56 74 ILE A CA 1
ATOM 610 C C . ILE A 1 74 ? -11.021 -5.274 19.877 1.00 97.56 74 ILE A C 1
ATOM 612 O O . ILE A 1 74 ? -11.602 -4.793 20.847 1.00 97.56 74 ILE A O 1
ATOM 616 N N . GLN A 1 75 ? -11.446 -6.385 19.270 1.00 97.94 75 GLN A N 1
ATOM 617 C CA . GLN A 1 75 ? -12.641 -7.112 19.704 1.00 97.94 75 GLN A CA 1
ATOM 618 C C . GLN A 1 75 ? -12.511 -7.619 21.144 1.00 97.94 75 GLN A C 1
ATOM 620 O O . GLN A 1 75 ? -13.436 -7.455 21.936 1.00 97.94 75 GLN A O 1
ATOM 625 N N . GLN A 1 76 ? -11.358 -8.179 21.515 1.00 97.88 76 GLN A N 1
ATOM 626 C CA . GLN A 1 76 ? -11.092 -8.615 22.887 1.00 97.88 76 GLN A CA 1
ATOM 627 C C . GLN A 1 76 ? -11.128 -7.447 23.880 1.00 97.88 76 GLN A C 1
ATOM 629 O O . GLN A 1 76 ? -11.699 -7.584 24.962 1.00 97.88 76 GLN A O 1
ATOM 634 N N . ALA A 1 77 ? -10.551 -6.295 23.528 1.00 97.12 77 ALA A N 1
ATOM 635 C CA . ALA A 1 77 ? -10.589 -5.104 24.373 1.00 97.12 77 ALA A CA 1
ATOM 636 C C . ALA A 1 77 ? -12.028 -4.596 24.555 1.00 97.12 77 ALA A C 1
ATOM 638 O O . ALA A 1 77 ? -12.472 -4.380 25.681 1.00 97.12 77 ALA A O 1
ATOM 639 N N . GLN A 1 78 ? -12.783 -4.488 23.458 1.00 97.31 78 GLN A N 1
ATOM 640 C CA . GLN A 1 78 ? -14.191 -4.088 23.476 1.00 97.31 78 GLN A CA 1
ATOM 641 C C . GLN A 1 78 ? -15.052 -5.037 24.313 1.00 97.31 78 GLN A C 1
ATOM 643 O O . GLN A 1 78 ? -15.873 -4.567 25.098 1.00 97.31 78 GLN A O 1
ATOM 648 N N . HIS A 1 79 ? -14.842 -6.351 24.194 1.00 96.75 79 HIS A N 1
ATOM 649 C CA . HIS A 1 79 ? -15.552 -7.346 24.995 1.00 96.75 79 HIS A CA 1
ATOM 650 C C . HIS A 1 79 ? -15.276 -7.155 26.489 1.00 96.75 79 HIS A C 1
ATOM 652 O O . HIS A 1 79 ? -16.213 -6.983 27.260 1.00 96.75 79 HIS A O 1
ATOM 658 N N . LYS A 1 80 ? -14.004 -7.023 26.887 1.00 96.00 80 LYS A N 1
ATOM 659 C CA . LYS A 1 80 ? -13.631 -6.755 28.286 1.00 96.00 80 LYS A CA 1
ATOM 660 C C . LYS A 1 80 ? -14.257 -5.467 28.828 1.00 96.00 80 LYS A C 1
ATOM 662 O O . LYS A 1 80 ? -14.706 -5.437 29.975 1.00 96.00 80 LYS A O 1
ATOM 667 N N . TYR A 1 81 ? -14.294 -4.401 28.025 1.00 95.50 81 TYR A N 1
ATOM 668 C CA . TYR A 1 81 ? -14.950 -3.151 28.418 1.00 95.50 81 TYR A CA 1
ATOM 669 C C . TYR A 1 81 ? -16.458 -3.330 28.588 1.00 95.50 81 TYR A C 1
ATOM 671 O O . TYR A 1 81 ? -17.016 -2.862 29.583 1.00 95.50 81 TYR A O 1
ATOM 679 N N . LYS A 1 82 ? -17.103 -4.044 27.661 1.00 95.81 82 LYS A N 1
ATOM 680 C CA . LYS A 1 82 ? -18.527 -4.369 27.732 1.00 95.81 82 LYS A CA 1
ATOM 681 C C . LYS A 1 82 ? -18.850 -5.205 28.967 1.00 95.81 82 LYS A C 1
AT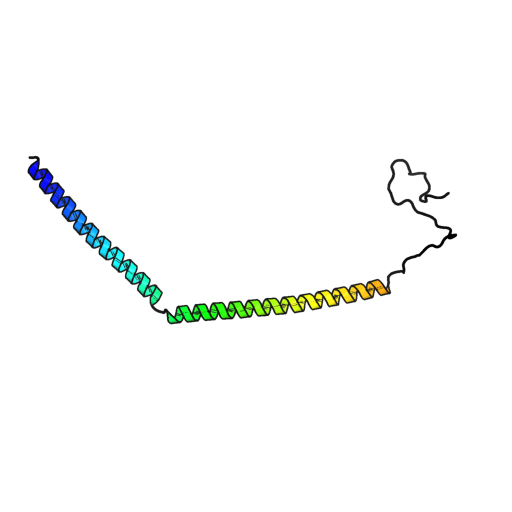OM 683 O O . LYS A 1 82 ? -19.755 -4.829 29.697 1.00 95.81 82 LYS A O 1
ATOM 688 N N . ASP A 1 83 ? -18.077 -6.244 29.263 1.00 95.06 83 ASP A N 1
ATOM 689 C CA . ASP A 1 83 ? -18.283 -7.086 30.447 1.00 95.06 83 ASP A CA 1
ATOM 690 C C . ASP A 1 83 ? -18.121 -6.289 31.746 1.00 95.06 83 ASP A C 1
ATOM 692 O O . ASP A 1 83 ? -18.861 -6.475 32.713 1.00 95.06 83 ASP A O 1
ATOM 696 N N . GLY A 1 84 ? -17.143 -5.380 31.780 1.00 95.50 84 GLY A N 1
ATOM 697 C CA . GLY A 1 84 ? -16.937 -4.473 32.905 1.00 95.50 84 GLY A CA 1
ATOM 698 C C . GLY A 1 84 ? -18.105 -3.506 33.102 1.00 95.50 84 GLY A C 1
ATOM 699 O O . GLY A 1 84 ? -18.512 -3.268 34.241 1.00 95.50 84 GLY A O 1
ATOM 700 N N . TYR A 1 85 ? -18.651 -2.968 32.011 1.00 93.31 85 TYR A N 1
ATOM 701 C CA . TYR A 1 85 ? -19.833 -2.111 32.037 1.00 93.31 85 TYR A CA 1
ATOM 702 C C . TYR A 1 85 ? -21.081 -2.892 32.450 1.00 93.31 85 TYR A C 1
ATOM 704 O O . TYR A 1 85 ? -21.755 -2.491 33.393 1.00 93.31 85 TYR A O 1
ATOM 712 N N . ASP A 1 86 ? -21.350 -4.030 31.813 1.00 93.25 86 ASP A N 1
ATOM 713 C CA . ASP A 1 86 ? -22.529 -4.860 32.062 1.00 93.25 86 ASP A CA 1
ATOM 714 C C . ASP A 1 86 ? -22.572 -5.369 33.512 1.00 93.25 86 ASP A C 1
ATOM 716 O O . ASP A 1 86 ? -23.647 -5.447 34.098 1.00 93.25 86 ASP A O 1
ATOM 720 N N . ARG A 1 87 ? -21.414 -5.597 34.145 1.00 93.38 87 ARG A N 1
ATOM 721 C CA . ARG A 1 87 ? -21.326 -5.924 35.579 1.00 93.38 87 ARG A CA 1
ATOM 722 C C . ARG A 1 87 ? -21.668 -4.755 36.506 1.0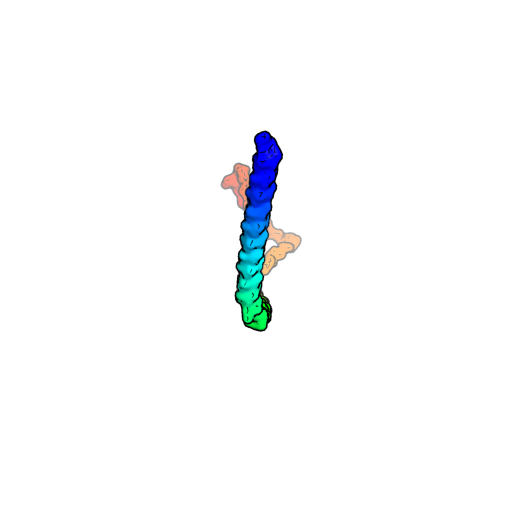0 93.38 87 ARG A C 1
ATOM 724 O O . ARG A 1 87 ? -22.163 -4.975 37.605 1.00 93.38 87 ARG A O 1
ATOM 731 N N . LYS A 1 88 ? -21.336 -3.521 36.113 1.00 92.00 88 LYS A N 1
ATOM 732 C CA . LYS A 1 88 ? -21.521 -2.311 36.938 1.00 92.00 88 LYS A CA 1
ATOM 733 C C . LYS A 1 88 ? -22.827 -1.576 36.643 1.00 92.00 88 LYS A C 1
ATOM 735 O O . LYS A 1 88 ? -23.237 -0.734 37.442 1.00 92.00 88 LYS A O 1
ATOM 740 N N . ARG A 1 89 ? -23.449 -1.825 35.489 1.00 92.06 89 ARG A N 1
ATOM 741 C CA . ARG A 1 89 ? -24.653 -1.112 35.073 1.00 92.06 89 ARG A CA 1
ATOM 742 C C . ARG A 1 89 ? -25.816 -1.501 35.977 1.00 92.06 89 ARG A C 1
ATOM 744 O O . ARG A 1 89 ? -25.996 -2.666 36.322 1.00 92.06 89 ARG A O 1
ATOM 751 N N . LYS A 1 90 ? -26.637 -0.518 36.331 1.00 88.69 90 LYS A N 1
ATOM 752 C CA . LYS A 1 90 ? -27.936 -0.792 36.943 1.00 88.69 90 LYS A CA 1
ATOM 753 C C . LYS A 1 90 ? -28.873 -1.321 35.858 1.00 88.69 90 LYS A C 1
ATOM 755 O O . LYS A 1 90 ? -28.809 -0.863 34.716 1.00 88.69 90 LYS A O 1
ATOM 760 N N . GLY A 1 91 ? -29.696 -2.304 36.212 1.00 87.56 91 GLY A N 1
ATOM 761 C CA . GLY A 1 91 ? -30.765 -2.779 35.338 1.00 87.56 91 GLY A CA 1
ATOM 762 C C . GLY A 1 91 ? -31.748 -1.658 35.005 1.00 87.56 91 GLY A C 1
ATOM 763 O O . GLY A 1 91 ? -31.789 -0.631 35.687 1.00 87.56 91 GLY A O 1
ATOM 764 N N . GLU A 1 92 ? -32.524 -1.859 33.945 1.00 86.31 92 GLU A N 1
ATOM 765 C CA . GLU A 1 92 ? -33.613 -0.947 33.617 1.00 86.31 92 GLU A CA 1
ATOM 766 C C . GLU A 1 92 ? -34.658 -0.972 34.735 1.00 86.31 92 GLU A C 1
ATOM 768 O O . GLU A 1 92 ? -35.056 -2.038 35.211 1.00 86.31 92 GLU A O 1
ATOM 773 N N . LEU A 1 93 ? -35.076 0.214 35.174 1.00 85.12 93 LEU A N 1
ATOM 774 C CA . LEU A 1 93 ? -36.180 0.347 36.109 1.00 85.12 93 LEU A CA 1
ATOM 775 C C . LEU A 1 93 ? -37.481 0.278 35.308 1.00 85.12 93 LEU A C 1
ATOM 777 O O . LEU A 1 93 ? -37.825 1.224 34.604 1.00 85.12 93 LEU A O 1
ATOM 781 N N . ILE A 1 94 ? -38.173 -0.856 35.400 1.00 90.25 94 ILE A N 1
ATOM 782 C CA . ILE A 1 94 ? -39.451 -1.083 34.721 1.00 90.25 94 ILE A CA 1
ATOM 783 C C . ILE A 1 94 ? -40.578 -0.714 35.685 1.00 90.25 94 ILE A C 1
ATOM 785 O O . ILE A 1 94 ? -40.737 -1.361 36.721 1.00 90.25 94 ILE A O 1
ATOM 789 N N . TYR A 1 95 ? -41.349 0.312 35.333 1.00 89.31 95 TYR A N 1
ATOM 790 C CA . TYR A 1 95 ? -42.529 0.738 36.086 1.00 89.31 95 TYR A CA 1
ATOM 791 C C . TYR A 1 95 ? -43.751 -0.105 35.722 1.00 89.31 95 TYR A C 1
ATOM 793 O O . TYR A 1 95 ? -43.903 -0.531 34.575 1.00 89.31 95 TYR A O 1
ATOM 801 N N . LYS A 1 96 ? -44.632 -0.326 36.694 1.00 91.38 96 LYS A N 1
ATOM 802 C CA . LYS A 1 96 ? -45.908 -1.023 36.524 1.00 91.38 96 LYS A CA 1
ATOM 803 C C . LYS A 1 96 ? -47.076 -0.063 36.732 1.00 91.38 96 LYS A C 1
ATOM 805 O O . LYS A 1 96 ? -46.934 1.003 37.329 1.00 91.38 96 LYS A O 1
ATOM 810 N N . GLU A 1 97 ? -48.245 -0.448 36.230 1.00 88.44 97 GLU A N 1
ATOM 811 C CA . GLU A 1 97 ? -49.479 0.295 36.486 1.00 88.44 97 GLU A CA 1
ATOM 812 C C . GLU A 1 97 ? -49.738 0.385 37.998 1.00 88.44 97 GLU A C 1
ATOM 814 O O . GLU A 1 97 ? -49.704 -0.622 38.704 1.00 88.44 97 GLU A O 1
ATOM 819 N N . GLY A 1 98 ? -49.960 1.607 38.490 1.00 87.75 98 GLY A N 1
ATOM 820 C CA . GLY A 1 98 ? -50.113 1.907 39.918 1.00 87.75 98 GLY A CA 1
ATOM 821 C C . GLY A 1 98 ? -48.852 2.442 40.609 1.00 87.75 98 GLY A C 1
ATOM 822 O O . GLY A 1 98 ? -48.965 2.968 41.716 1.00 87.75 98 GLY A O 1
ATOM 823 N N . ASP A 1 99 ? -47.677 2.387 39.970 1.00 88.50 99 ASP A N 1
ATOM 824 C CA . ASP A 1 99 ? -46.454 2.965 40.535 1.00 88.50 99 ASP A CA 1
ATOM 825 C C . ASP A 1 99 ? -46.508 4.502 40.529 1.00 88.50 99 ASP A C 1
ATOM 827 O O . ASP A 1 99 ? -46.679 5.151 39.493 1.00 88.50 99 ASP A O 1
ATOM 831 N N . LEU A 1 100 ? -46.297 5.107 41.700 1.00 85.44 100 LEU A N 1
ATOM 832 C CA . LEU A 1 100 ? -46.117 6.551 41.838 1.00 85.44 100 LEU A CA 1
ATOM 833 C C . LEU A 1 100 ? -44.712 6.946 41.378 1.00 85.44 100 LEU A C 1
ATOM 835 O O . LEU A 1 100 ? -43.710 6.580 41.994 1.00 85.44 100 LEU A O 1
ATOM 839 N N . VAL A 1 101 ? -44.643 7.732 40.304 1.00 85.38 101 VAL A N 1
ATOM 840 C CA . VAL A 1 101 ? -43.382 8.181 39.705 1.00 85.38 101 VAL A CA 1
ATOM 841 C C . VAL A 1 101 ? -43.333 9.698 39.567 1.00 85.38 101 VAL A C 1
ATOM 843 O O . VAL A 1 101 ? -44.285 10.345 39.131 1.00 85.38 101 VAL A O 1
ATOM 846 N N . ALA A 1 102 ? -42.181 10.281 39.896 1.00 85.62 102 ALA A N 1
ATOM 847 C CA . ALA A 1 102 ? -41.922 11.701 39.701 1.00 85.62 102 ALA A CA 1
ATOM 848 C C . ALA A 1 102 ? -41.138 11.911 38.397 1.00 85.62 102 ALA A C 1
ATOM 850 O O . ALA A 1 102 ? -39.961 11.562 38.296 1.00 85.62 102 ALA A O 1
ATOM 851 N N . ILE A 1 103 ? -41.777 12.507 37.388 1.00 85.56 103 ILE A N 1
ATOM 852 C CA . ILE A 1 103 ? -41.145 12.749 36.084 1.00 85.56 103 ILE A CA 1
ATOM 853 C C . ILE A 1 103 ? -40.463 14.115 36.099 1.00 85.56 103 ILE A C 1
ATOM 855 O O . ILE A 1 103 ? -41.128 15.155 36.117 1.00 85.56 103 ILE A O 1
ATOM 859 N N . LYS A 1 104 ? -39.127 14.120 36.096 1.00 85.69 104 LYS A N 1
ATOM 860 C CA . LYS A 1 104 ? -38.329 15.350 36.055 1.00 85.69 104 LYS A CA 1
ATOM 861 C C . LYS A 1 104 ? -38.378 15.967 34.659 1.00 85.69 104 LYS A C 1
ATOM 863 O O . LYS A 1 104 ? -38.149 15.297 33.657 1.00 85.69 104 LYS A O 1
ATOM 868 N N . ARG A 1 105 ? -38.616 17.272 34.591 1.00 84.25 105 ARG A N 1
ATOM 869 C CA . ARG A 1 105 ? -38.494 18.062 33.365 1.00 84.25 105 ARG A CA 1
ATOM 870 C C . ARG A 1 105 ? -37.015 18.178 32.990 1.00 84.25 105 ARG A C 1
ATOM 872 O O . ARG A 1 105 ? -36.210 18.633 33.798 1.00 84.25 105 ARG A O 1
ATOM 879 N N . THR A 1 106 ? -36.659 17.770 31.775 1.00 81.50 106 THR A N 1
ATOM 880 C CA . THR A 1 106 ? -35.271 17.798 31.269 1.00 81.50 106 THR A CA 1
ATOM 881 C C . THR A 1 106 ? -35.027 18.877 30.216 1.00 81.50 106 THR A C 1
ATOM 883 O O . THR A 1 106 ? -33.881 19.247 29.978 1.00 81.50 106 THR A O 1
ATOM 886 N N . GLN A 1 107 ? -36.085 19.417 29.606 1.00 77.88 107 GLN A N 1
ATOM 887 C CA . GLN A 1 107 ? -35.979 20.506 28.638 1.00 77.88 107 GLN A CA 1
ATOM 888 C C . GLN A 1 107 ? -35.829 21.856 29.347 1.00 77.88 107 GLN A C 1
ATOM 890 O O . GLN A 1 107 ? -36.615 22.199 30.233 1.00 77.88 107 GLN A O 1
ATOM 895 N N . PHE A 1 108 ? -34.842 22.643 28.919 1.00 66.88 108 PHE A N 1
ATOM 896 C CA . PHE A 1 108 ? -34.736 24.050 29.291 1.00 66.88 108 PHE A CA 1
ATOM 897 C C . PHE A 1 108 ? -35.822 24.837 28.553 1.00 66.88 108 PHE A C 1
ATOM 899 O O . PHE A 1 108 ? -35.754 25.006 27.340 1.00 66.88 108 PHE A O 1
ATOM 906 N N . VAL A 1 109 ? -36.831 25.303 29.288 1.00 68.75 109 VAL A N 1
ATOM 907 C CA . VAL A 1 109 ? -37.919 26.129 28.745 1.00 68.75 109 VAL A CA 1
ATOM 908 C C . VAL A 1 109 ? -37.798 27.542 29.309 1.00 68.75 109 VAL A C 1
ATOM 910 O O . VAL A 1 109 ? -37.621 27.726 30.518 1.00 68.75 109 VAL A O 1
ATOM 913 N N . THR A 1 110 ? -37.876 28.547 28.441 1.00 68.31 110 THR A N 1
ATOM 914 C CA . THR A 1 110 ? -37.832 29.968 28.809 1.00 68.31 110 THR A CA 1
ATOM 915 C C . THR A 1 110 ? -38.976 30.317 29.773 1.00 68.31 110 THR A C 1
ATOM 917 O O . THR A 1 110 ? -40.110 29.885 29.593 1.00 68.31 110 THR A O 1
ATOM 920 N N . GLY A 1 111 ? -38.677 31.071 30.842 1.00 69.56 111 GLY A N 1
ATOM 921 C CA . GLY A 1 111 ? -39.676 31.548 31.815 1.00 69.56 111 GLY A CA 1
ATOM 922 C C . GLY A 1 111 ? -39.973 30.644 33.026 1.00 69.56 111 GLY A C 1
ATOM 923 O O . GLY A 1 111 ? -40.836 30.989 33.825 1.00 69.56 111 GLY A O 1
ATOM 924 N N . LYS A 1 112 ? -39.265 29.519 33.228 1.00 66.00 112 LYS A N 1
ATOM 925 C CA . LYS A 1 112 ? -39.567 28.541 34.306 1.00 66.00 112 LYS A CA 1
ATOM 926 C C . LYS A 1 112 ? -38.638 28.534 35.535 1.00 66.00 112 LYS A C 1
ATOM 928 O O . LYS A 1 112 ? -38.620 27.547 36.262 1.00 66.00 112 LYS A O 1
ATOM 933 N N . LYS A 1 113 ? -37.915 29.621 35.839 1.00 67.94 113 LYS A N 1
ATOM 934 C CA . LYS A 1 113 ? -36.997 29.687 37.008 1.00 67.94 113 LYS A CA 1
ATOM 935 C C . LYS A 1 113 ? -37.656 29.394 38.372 1.00 67.94 113 LYS A C 1
ATOM 937 O O . LYS A 1 113 ? -36.952 28.968 39.278 1.00 67.94 113 LYS A O 1
ATOM 942 N N . LEU A 1 114 ? -38.967 29.618 38.512 1.00 70.75 114 LEU A N 1
ATOM 943 C CA . LEU A 1 114 ? -39.728 29.424 39.759 1.00 70.75 114 LEU A CA 1
ATOM 944 C C . LEU A 1 114 ? -40.673 28.207 39.728 1.00 70.75 114 LEU A C 1
ATOM 946 O O . LEU A 1 114 ? -41.394 27.966 40.690 1.00 70.75 114 LEU A O 1
ATOM 950 N N . ALA A 1 115 ? -40.713 27.450 38.627 1.00 72.56 115 ALA A N 1
ATOM 951 C CA . ALA A 1 115 ? -41.617 26.309 38.491 1.00 72.56 115 ALA A CA 1
ATOM 952 C C . ALA A 1 115 ? -40.976 25.016 39.020 1.00 72.56 115 ALA A C 1
ATOM 954 O O . ALA A 1 115 ? -39.763 24.831 38.908 1.00 72.56 115 ALA A O 1
ATOM 955 N N . SER A 1 116 ? -41.802 24.084 39.519 1.00 77.75 116 SER A N 1
ATOM 956 C CA . SER A 1 116 ? -41.338 22.751 39.931 1.00 77.75 116 SER A CA 1
ATOM 957 C C . SER A 1 116 ? -40.534 22.070 38.817 1.00 77.75 116 SER A C 1
ATOM 959 O O . SER A 1 116 ? -40.882 22.124 37.626 1.00 77.75 116 SER A O 1
ATOM 961 N N . SER A 1 117 ? -39.454 21.406 39.240 1.00 82.06 117 SER A N 1
ATOM 962 C CA . SER A 1 117 ? -38.579 20.604 38.380 1.00 82.06 117 SER A CA 1
ATOM 963 C C . SER A 1 117 ? -39.258 19.327 37.881 1.00 82.06 117 SER A C 1
ATOM 965 O O . SER A 1 117 ? -38.718 18.668 36.996 1.00 82.06 117 SER A O 1
ATOM 967 N N . PHE A 1 118 ? -40.427 18.974 38.419 1.00 84.00 118 PHE A N 1
ATOM 968 C CA . PHE A 1 118 ? -41.188 17.780 38.070 1.00 84.00 118 PHE A CA 1
ATOM 969 C C . PHE A 1 118 ? -42.511 18.152 37.381 1.00 84.00 118 PHE A C 1
ATOM 971 O O . PHE A 1 118 ? -42.979 19.291 37.456 1.00 84.00 118 PHE A O 1
ATOM 978 N N . LEU A 1 119 ? -43.063 17.223 36.595 1.00 79.00 119 LEU A N 1
ATOM 979 C CA . LEU A 1 119 ? -44.304 17.435 35.840 1.00 79.00 119 LEU A CA 1
ATOM 980 C C . LEU A 1 119 ? -45.565 17.345 36.704 1.00 79.00 119 LEU A C 1
ATOM 982 O O . LEU A 1 119 ? -46.552 17.987 36.352 1.00 79.00 119 LEU A O 1
ATOM 986 N N . TRP A 1 120 ? -45.506 16.607 37.809 1.00 67.75 120 TRP A N 1
ATOM 987 C CA . TRP A 1 120 ? -46.602 16.445 38.763 1.00 67.75 120 TRP A CA 1
ATOM 988 C C . TRP A 1 120 ? -46.415 17.371 39.986 1.00 67.75 120 TRP A C 1
ATOM 990 O O . TRP A 1 120 ? -45.277 17.806 40.208 1.00 67.75 120 TRP A O 1
ATOM 1000 N N . PRO A 1 121 ? -47.501 17.722 40.707 1.00 59.62 121 PRO A N 1
ATOM 1001 C CA . PRO A 1 121 ? -47.479 18.627 41.863 1.00 59.62 121 PRO A CA 1
ATOM 1002 C C . PRO A 1 121 ? -46.559 18.173 42.998 1.00 59.62 121 PRO A C 1
ATOM 1004 O O . PRO A 1 121 ? -46.504 16.951 43.259 1.00 59.62 121 PRO A O 1
#

pLDDT: mean 88.62, std 9.55, range [58.91, 98.12]

Foldseek 3Di:
DVVVVVVVVVVVVVVVVVVVVVVVVVVVVVVVVVVCVVVVCVVVVVVVVVVVVVVVVVVVVVVVVVVVVVVVVVVVVVVVVVVVCVVPDDDDDDDDPPDDDWAADPDDDPPCPPPDRTPDD

Sequence (121 aa):
CSNKELTSKIEEINVENTSLRTEAIKWRQRANALVEKGNRHPEEFKRLQLEREHLAKLLTAKRAELRKEVKTHIQQAQHKYKDGYDRKRKGELIYKEGDLVAIKRTQFVTGKKLASSFLWP

Organism: Drosophila sechel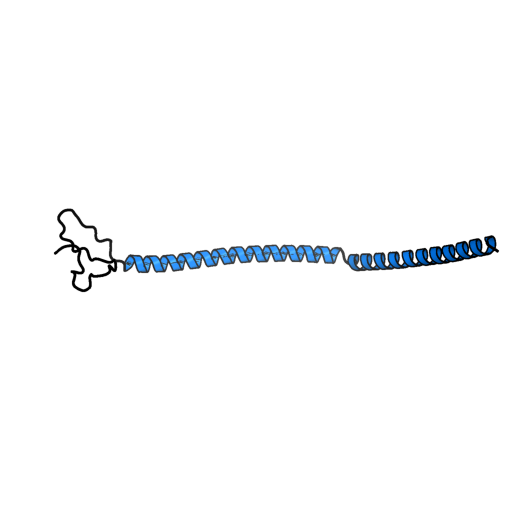lia (NCBI:txid7238)

Radius of gyration: 44.76 Å; chains: 1; bounding box: 74×46×108 Å

Secondary structure (DSSP, 8-state):
-HHHHHHHHHHHHHHHHHHHHHHHHHHHHHHHHHHHHHTT-HHHHHHHHHHHHHHHHHHHHHHHHHHHHHHHHHHHHHHHHHHHHHHHSPPP----TT-----B--S--TT-TTS-SBS--